Protein 1F53 (pdb70)

Secondary structure (DSSP, 8-state):
--B--TTSSSSSEEEEEE-SS-EEEEEE-SSB--B--S--EEEEE-TTS--EEEETTTEEEE--SS-EE--SSS-----B--B-

Sequence (84 aa):
IDHVPCRGGENFLKIWSHSGGQQSVDCYANRGRIDFGGWWVDKISTGNNDLIYYDANGDSVRVDRWHDITYPNRPPKVNSIEIL

Foldseek 3Di:
DAADPAPVPQEAWWFWFADDPGIDIGGGHDWAKFFDAQGTHAKIQQQYWQKFFLAVVHRRRGRHHRDMGGPPPPRGTTRMMGTD

Structure (mmCIF, N/CA/C/O backbone):
data_1F53
#
_entry.id   1F53
#
_cell.length_a   1.000
_cell.length_b   1.000
_cell.length_c   1.000
_cell.angle_alpha   90.00
_cell.angle_beta   90.00
_cell.angle_gamma   90.00
#
_symmetry.space_group_name_H-M   'P 1'
#
loop_
_atom_site.group_PDB
_atom_site.id
_atom_site.type_symbol
_atom_site.label_atom_id
_atom_site.label_alt_id
_atom_site.label_comp_id
_atom_site.label_asym_id
_atom_site.label_entity_id
_atom_site.label_seq_id
_atom_site.pdbx_PDB_ins_code
_atom_site.Cartn_x
_atom_site.Cartn_y
_atom_site.Cartn_z
_atom_site.occupancy
_atom_site.B_iso_or_equiv
_atom_site.auth_seq_id
_atom_site.auth_comp_id
_atom_site.auth_asym_id
_atom_site.auth_atom_id
_atom_site.pdbx_PDB_model_num
ATOM 1 N N . ILE A 1 1 ? 54.235 0.036 2.877 1.00 0.85 1 ILE A N 1
ATOM 2 C CA . ILE A 1 1 ? 55.004 -0.531 1.731 1.00 0.60 1 ILE A CA 1
ATOM 3 C C . ILE A 1 1 ? 54.080 -1.335 0.819 1.00 0.62 1 ILE A C 1
ATOM 4 O O . ILE A 1 1 ? 52.924 -1.556 1.119 1.00 0.95 1 ILE A O 1
ATOM 22 N N . ASP A 1 2 ? 54.592 -1.777 -0.291 1.00 0.50 2 ASP A N 1
ATOM 23 C CA . ASP A 1 2 ? 53.761 -2.578 -1.237 1.00 0.76 2 ASP A CA 1
ATOM 24 C C . ASP A 1 2 ? 54.664 -3.410 -2.153 1.00 0.74 2 ASP A C 1
ATOM 25 O O . ASP A 1 2 ? 55.857 -3.195 -2.225 1.00 0.99 2 ASP A O 1
ATOM 34 N N . HIS A 1 3 ? 54.105 -4.360 -2.852 1.00 0.67 3 HIS A N 1
ATOM 35 C CA . HIS A 1 3 ? 54.936 -5.204 -3.759 1.00 0.67 3 HIS A CA 1
ATOM 36 C C . HIS A 1 3 ? 54.801 -4.720 -5.205 1.00 0.64 3 HIS A C 1
ATOM 37 O O . HIS A 1 3 ? 53.723 -4.697 -5.764 1.00 0.69 3 HIS A O 1
ATOM 51 N N . VAL A 1 4 ? 55.889 -4.334 -5.816 1.00 0.61 4 VAL A N 1
ATOM 52 C CA . VAL A 1 4 ? 55.821 -3.853 -7.227 1.00 0.64 4 VAL A CA 1
ATOM 53 C C . VAL A 1 4 ? 57.203 -3.934 -7.879 1.00 0.64 4 VAL A C 1
ATOM 54 O O . VAL A 1 4 ? 58.179 -3.472 -7.322 1.00 0.70 4 VAL A O 1
ATOM 67 N N . PRO A 1 5 ? 57.238 -4.522 -9.043 1.00 0.78 5 PRO A N 1
ATOM 68 C CA . PRO A 1 5 ? 58.514 -4.670 -9.784 1.00 0.86 5 PRO A CA 1
ATOM 69 C C . PRO A 1 5 ? 58.956 -3.327 -10.373 1.00 0.76 5 PRO A C 1
ATOM 70 O O . PRO A 1 5 ? 59.157 -3.198 -11.564 1.00 0.84 5 PRO A O 1
ATOM 81 N N . CYS A 1 6 ? 59.115 -2.327 -9.549 1.00 0.66 6 CYS A N 1
ATOM 82 C CA . CYS A 1 6 ? 59.549 -0.997 -10.067 1.00 0.72 6 CYS A CA 1
ATOM 83 C C . CYS A 1 6 ? 58.566 -0.494 -11.127 1.00 0.86 6 CYS A C 1
ATOM 84 O O . CYS A 1 6 ? 57.811 -1.255 -11.699 1.00 1.31 6 CYS A O 1
ATOM 91 N N . ARG A 1 7 ? 58.570 0.784 -11.393 1.00 0.77 7 ARG A N 1
ATOM 92 C CA . ARG A 1 7 ? 57.636 1.335 -12.417 1.00 1.00 7 ARG A CA 1
ATOM 93 C C . ARG A 1 7 ? 58.333 1.412 -13.777 1.00 1.36 7 ARG A C 1
ATOM 94 O O . ARG A 1 7 ? 58.434 2.465 -14.376 1.00 1.96 7 ARG A O 1
ATOM 115 N N . GLY A 1 8 ? 58.817 0.304 -14.270 1.00 2.03 8 GLY A N 1
ATOM 116 C CA . GLY A 1 8 ? 59.508 0.315 -15.589 1.00 2.97 8 GLY A CA 1
ATOM 117 C C . GLY A 1 8 ? 60.946 0.803 -15.408 1.00 3.33 8 GLY A C 1
ATOM 118 O O . GLY A 1 8 ? 61.729 0.818 -16.338 1.00 4.05 8 GLY A O 1
ATOM 122 N N . GLY A 1 9 ? 61.301 1.204 -14.218 1.00 3.07 9 GLY A N 1
ATOM 123 C CA . GLY A 1 9 ? 62.689 1.692 -13.978 1.00 3.70 9 GLY A CA 1
ATOM 124 C C . GLY A 1 9 ? 62.686 3.219 -13.892 1.00 3.24 9 GLY A C 1
ATOM 125 O O . GLY A 1 9 ? 63.634 3.874 -14.278 1.00 3.61 9 GLY A O 1
ATOM 129 N N . GLU A 1 10 ? 61.627 3.793 -13.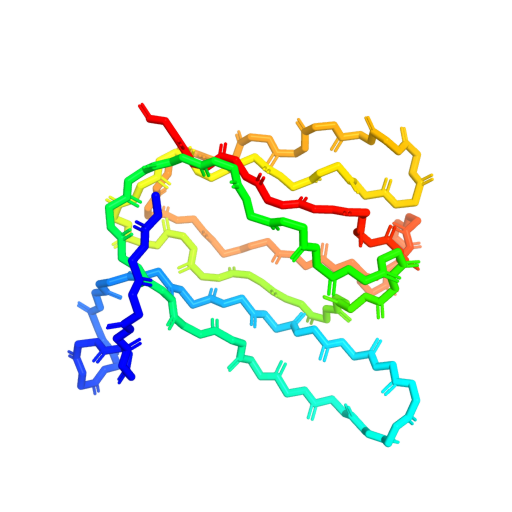388 1.00 2.72 10 GLU A N 1
ATOM 130 C CA . GLU A 1 10 ? 61.567 5.279 -13.278 1.00 2.49 10 GLU A CA 1
ATOM 131 C C . GLU A 1 10 ? 60.494 5.695 -12.268 1.00 1.76 10 GLU A C 1
ATOM 132 O O . GLU A 1 10 ? 59.757 6.637 -12.484 1.00 2.39 10 GLU A O 1
ATOM 144 N N . ASN A 1 11 ? 60.404 5.004 -11.163 1.00 1.23 11 ASN A N 1
ATOM 145 C CA . ASN A 1 11 ? 59.386 5.363 -10.139 1.00 1.36 11 ASN A CA 1
ATOM 146 C C . ASN A 1 11 ? 59.326 4.290 -9.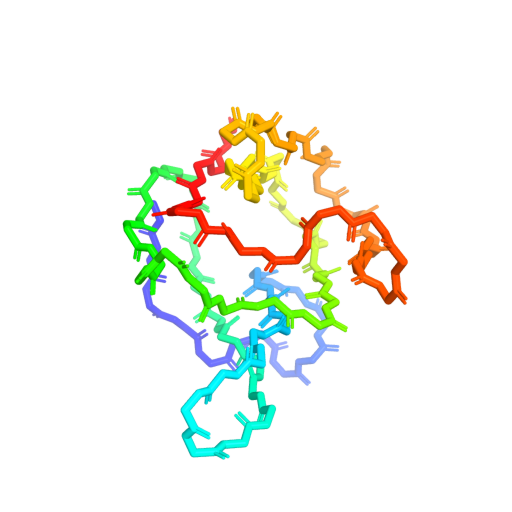048 1.00 1.05 11 ASN A C 1
ATOM 147 O O . ASN A 1 11 ? 60.292 3.602 -8.787 1.00 1.65 11 ASN A O 1
ATOM 158 N N . PHE A 1 12 ? 58.198 4.149 -8.406 1.00 0.84 12 PHE A N 1
ATOM 159 C CA . PHE A 1 12 ? 58.076 3.126 -7.327 1.00 0.52 12 PHE A CA 1
ATOM 160 C C . PHE A 1 12 ? 59.310 3.168 -6.422 1.00 0.52 12 PHE A C 1
ATOM 161 O O . PHE A 1 12 ? 60.127 4.063 -6.515 1.00 0.67 12 PHE A O 1
ATOM 178 N N . LEU A 1 13 ? 59.454 2.211 -5.545 1.00 0.43 13 LEU A N 1
ATOM 179 C CA . LEU A 1 13 ? 60.637 2.207 -4.635 1.00 0.51 13 LEU A CA 1
ATOM 180 C C . LEU A 1 13 ? 61.564 1.039 -4.980 1.00 0.44 13 LEU A C 1
ATOM 181 O O . LEU A 1 13 ? 61.134 -0.092 -5.099 1.00 0.54 13 LEU A O 1
ATOM 197 N N . LYS A 1 14 ? 62.832 1.303 -5.140 1.00 0.42 14 LYS A N 1
ATOM 198 C CA . LYS A 1 14 ? 63.785 0.209 -5.479 1.00 0.55 14 LYS A CA 1
ATOM 199 C C . LYS A 1 14 ? 64.968 0.222 -4.510 1.00 0.44 14 LYS A C 1
ATOM 200 O O . LYS A 1 14 ? 65.576 1.245 -4.275 1.00 0.50 14 LYS A O 1
ATOM 219 N N . ILE A 1 15 ? 65.301 -0.906 -3.948 1.00 0.40 15 ILE A N 1
ATOM 220 C CA . ILE A 1 15 ? 66.450 -0.949 -3.000 1.00 0.32 15 ILE A CA 1
ATOM 221 C C . ILE A 1 15 ? 67.423 -2.055 -3.388 1.00 0.31 15 ILE A C 1
ATOM 222 O O . ILE A 1 15 ? 67.025 -3.156 -3.706 1.00 0.36 15 ILE A O 1
ATOM 238 N N . TRP A 1 16 ? 68.696 -1.780 -3.342 1.00 0.29 16 TRP A N 1
ATOM 239 C CA . TRP A 1 16 ? 69.690 -2.835 -3.689 1.00 0.29 16 TRP A CA 1
ATOM 240 C C . TRP A 1 16 ? 70.138 -3.549 -2.423 1.00 0.26 16 TRP A C 1
ATOM 241 O O . TRP A 1 16 ? 70.834 -2.989 -1.596 1.00 0.24 16 TRP A O 1
ATOM 262 N N . SER A 1 17 ? 69.735 -4.775 -2.265 1.00 0.29 17 SER A N 1
ATOM 263 C CA . SER A 1 17 ? 70.121 -5.537 -1.051 1.00 0.29 17 SER A CA 1
ATOM 264 C C . SER A 1 17 ? 71.113 -6.647 -1.417 1.00 0.32 17 SER A C 1
ATOM 265 O O . SER A 1 17 ? 70.852 -7.466 -2.275 1.00 0.47 17 SER A O 1
ATOM 273 N N . HIS A 1 18 ? 72.247 -6.685 -0.771 1.00 0.34 18 HIS A N 1
ATOM 274 C CA . HIS A 1 18 ? 73.246 -7.748 -1.084 1.00 0.36 18 HIS A CA 1
ATOM 275 C C . HIS A 1 18 ? 73.469 -8.638 0.141 1.00 0.35 18 HIS A C 1
ATOM 276 O O . HIS A 1 18 ? 73.746 -8.160 1.223 1.00 0.36 18 HIS A O 1
ATOM 290 N N . SER A 1 19 ? 73.352 -9.929 -0.018 1.00 0.40 19 SER A N 1
ATOM 291 C CA . SER A 1 19 ? 73.560 -10.843 1.143 1.00 0.45 19 SER A CA 1
ATOM 292 C C . SER A 1 19 ? 73.305 -12.296 0.733 1.00 0.60 19 SER A C 1
ATOM 293 O O . SER A 1 19 ? 72.754 -12.570 -0.314 1.00 1.09 19 SER A O 1
ATOM 301 N N . GLY A 1 20 ? 73.698 -13.228 1.558 1.00 0.94 20 GLY A N 1
ATOM 302 C CA . GLY A 1 20 ? 73.477 -14.666 1.229 1.00 1.05 20 GLY A CA 1
ATOM 303 C C . GLY A 1 20 ? 73.790 -14.918 -0.247 1.00 1.00 20 GLY A C 1
ATOM 304 O O . GLY A 1 20 ? 74.906 -1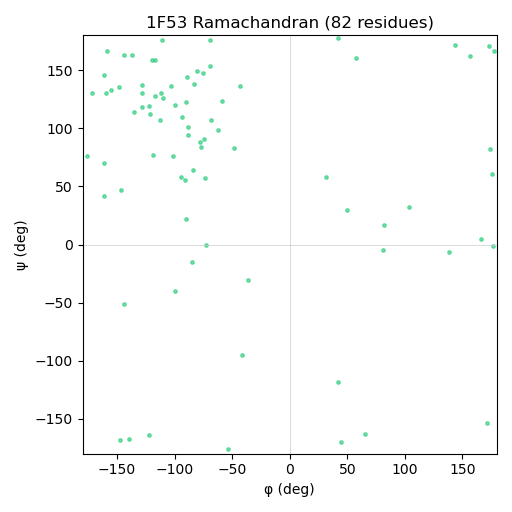4.742 -0.694 1.00 1.86 20 GLY A O 1
ATOM 308 N N . GLY A 1 21 ? 72.813 -15.337 -1.004 1.00 0.85 21 GLY A N 1
ATOM 309 C CA . GLY A 1 21 ? 73.046 -15.611 -2.451 1.00 0.74 21 GLY A CA 1
ATOM 310 C C . GLY A 1 21 ? 73.932 -14.518 -3.052 1.00 0.66 21 GLY A C 1
ATOM 311 O O . GLY A 1 21 ? 75.144 -14.581 -2.984 1.00 0.77 21 GLY A O 1
ATOM 315 N N . GLN A 1 22 ? 73.339 -13.519 -3.645 1.00 0.61 22 GLN A N 1
ATOM 316 C CA . GLN A 1 22 ? 74.151 -12.427 -4.253 1.00 0.59 22 GLN A CA 1
ATOM 317 C C . GLN A 1 22 ? 73.409 -11.093 -4.155 1.00 0.53 22 GLN A C 1
ATOM 318 O O . GLN A 1 22 ? 72.420 -10.970 -3.459 1.00 0.53 22 GLN A O 1
ATOM 332 N N . GLN A 1 23 ? 73.882 -10.093 -4.844 1.00 0.51 23 GLN A N 1
ATOM 333 C CA . GLN A 1 23 ? 73.210 -8.764 -4.791 1.00 0.47 23 GLN A CA 1
ATOM 334 C C . GLN A 1 23 ? 71.854 -8.822 -5.499 1.00 0.48 23 GLN A C 1
ATOM 335 O O . GLN A 1 23 ? 71.634 -9.628 -6.381 1.00 0.55 23 GLN A O 1
ATOM 349 N N . SER A 1 24 ? 70.944 -7.970 -5.117 1.00 0.47 24 SER A N 1
ATOM 350 C CA . SER A 1 24 ? 69.599 -7.964 -5.760 1.00 0.50 24 SER A CA 1
ATOM 351 C C . SER A 1 24 ? 68.803 -6.748 -5.280 1.00 0.46 24 SER A C 1
ATOM 352 O O . SER A 1 24 ? 68.708 -6.488 -4.097 1.00 0.44 24 SER A O 1
ATOM 360 N N . VAL A 1 25 ? 68.236 -5.994 -6.183 1.00 0.50 25 VAL A N 1
ATOM 361 C CA . VAL A 1 25 ? 67.460 -4.796 -5.753 1.00 0.47 25 VAL A CA 1
ATOM 362 C C . VAL A 1 25 ? 65.990 -5.154 -5.526 1.00 0.48 25 VAL A C 1
ATOM 363 O O . VAL A 1 25 ? 65.311 -5.634 -6.412 1.00 0.63 25 VAL A O 1
ATOM 376 N N . ASP A 1 26 ? 65.491 -4.906 -4.346 1.00 0.47 26 ASP A N 1
ATOM 377 C CA . ASP A 1 26 ? 64.061 -5.210 -4.058 1.00 0.58 26 ASP A CA 1
ATOM 378 C C . ASP A 1 26 ? 63.203 -3.995 -4.417 1.00 0.53 26 ASP A C 1
ATOM 379 O O . ASP A 1 26 ? 63.616 -2.865 -4.246 1.00 0.64 26 ASP A O 1
ATOM 388 N N . CYS A 1 27 ? 62.022 -4.210 -4.925 1.00 0.48 27 CYS A N 1
ATOM 389 C CA . CYS A 1 27 ? 61.165 -3.051 -5.301 1.00 0.52 27 CYS A CA 1
ATOM 390 C C . CYS A 1 27 ? 59.766 -3.179 -4.689 1.00 0.48 27 CYS A C 1
ATOM 391 O O . CYS A 1 27 ? 59.028 -4.099 -4.983 1.00 0.57 27 CYS A O 1
ATOM 398 N N . TYR A 1 28 ? 59.391 -2.247 -3.855 1.00 0.46 28 TYR A N 1
ATOM 399 C CA . TYR A 1 28 ? 58.033 -2.296 -3.241 1.00 0.46 28 TYR A CA 1
ATOM 400 C C . TYR A 1 28 ? 57.277 -1.015 -3.579 1.00 0.60 28 TYR A C 1
ATOM 401 O O . TYR A 1 28 ? 57.644 -0.293 -4.485 1.00 0.86 28 TYR A O 1
ATOM 419 N N . ALA A 1 29 ? 56.213 -0.731 -2.885 1.00 0.67 29 ALA A N 1
ATOM 420 C CA . ALA A 1 29 ? 55.442 0.502 -3.215 1.00 0.94 29 ALA A CA 1
ATOM 421 C C . ALA A 1 29 ? 54.867 1.175 -1.967 1.00 0.72 29 ALA A C 1
ATOM 422 O O . ALA A 1 29 ? 54.762 0.585 -0.909 1.00 0.80 29 ALA A O 1
ATOM 429 N N . ASN A 1 30 ? 54.480 2.417 -2.110 1.00 0.76 30 ASN A N 1
ATOM 430 C CA . ASN A 1 30 ? 53.882 3.176 -0.973 1.00 0.68 30 ASN A CA 1
ATOM 431 C C . ASN A 1 30 ? 54.879 3.392 0.157 1.00 0.54 30 ASN A C 1
ATOM 432 O O . ASN A 1 30 ? 56.076 3.265 -0.005 1.00 0.75 30 ASN A O 1
ATOM 443 N N . ARG A 1 31 ? 54.368 3.722 1.309 1.00 0.45 31 ARG A N 1
ATOM 444 C CA . ARG A 1 31 ? 55.242 3.959 2.483 1.00 0.51 31 ARG A CA 1
ATOM 445 C C . ARG A 1 31 ? 54.934 2.946 3.582 1.00 0.53 31 ARG A C 1
ATOM 446 O O . ARG A 1 31 ? 53.869 2.362 3.626 1.00 0.80 31 ARG A O 1
ATOM 467 N N . GLY A 1 32 ? 55.861 2.735 4.468 1.00 0.38 32 GLY A N 1
ATOM 468 C CA . GLY A 1 32 ? 55.630 1.758 5.569 1.00 0.55 32 GLY A CA 1
ATOM 469 C C . GLY A 1 32 ? 56.930 1.015 5.865 1.00 0.48 32 GLY A C 1
ATOM 470 O O . GLY A 1 32 ? 57.905 1.148 5.152 1.00 0.46 32 GLY A O 1
ATOM 474 N N . ARG A 1 33 ? 56.957 0.236 6.910 1.00 0.46 33 ARG A N 1
ATOM 475 C CA . ARG A 1 33 ? 58.205 -0.506 7.245 1.00 0.40 33 ARG A CA 1
ATOM 476 C C . ARG A 1 33 ? 58.085 -1.977 6.846 1.00 0.39 33 ARG A C 1
ATOM 477 O O . ARG A 1 33 ? 57.080 -2.619 7.079 1.00 0.43 33 ARG A O 1
ATOM 498 N N . ILE A 1 34 ? 59.113 -2.513 6.251 1.00 0.40 34 ILE A N 1
ATOM 499 C CA . ILE A 1 34 ? 59.077 -3.945 5.836 1.00 0.40 34 ILE A CA 1
ATOM 500 C C . ILE A 1 34 ? 60.390 -4.638 6.211 1.00 0.37 34 ILE A C 1
ATOM 501 O O . ILE A 1 34 ? 61.440 -4.321 5.689 1.00 0.49 34 ILE A O 1
ATOM 517 N N . ASP A 1 35 ? 60.340 -5.581 7.112 1.00 0.33 35 ASP A N 1
ATOM 518 C CA . ASP A 1 35 ? 61.587 -6.291 7.517 1.00 0.32 35 ASP A CA 1
ATOM 519 C C . ASP A 1 35 ? 62.431 -6.617 6.282 1.00 0.33 35 ASP A C 1
ATOM 520 O O . ASP A 1 35 ? 61.922 -7.051 5.268 1.00 0.42 35 ASP A O 1
ATOM 529 N N . PHE A 1 36 ? 63.718 -6.413 6.358 1.00 0.30 36 PHE A N 1
ATOM 530 C CA . PHE A 1 36 ? 64.589 -6.712 5.185 1.00 0.31 36 PHE A CA 1
ATOM 531 C C . PHE A 1 36 ? 65.279 -8.067 5.370 1.00 0.35 36 PHE A C 1
ATOM 532 O O . PHE A 1 36 ? 65.409 -8.838 4.440 1.00 0.45 36 PHE A O 1
ATOM 549 N N . GLY A 1 37 ? 65.718 -8.366 6.562 1.00 0.33 37 GLY A N 1
ATOM 550 C CA . GLY A 1 37 ? 66.394 -9.674 6.799 1.00 0.37 37 GLY A CA 1
ATOM 551 C C . GLY A 1 37 ? 67.605 -9.475 7.713 1.00 0.39 37 GLY A C 1
ATOM 552 O O . GLY A 1 37 ? 68.242 -10.424 8.127 1.00 0.58 37 GLY A O 1
ATOM 556 N N . GLY A 1 38 ? 67.932 -8.253 8.031 1.00 0.31 38 GLY A N 1
ATOM 557 C CA . GLY A 1 38 ? 69.105 -8.004 8.917 1.00 0.30 38 GLY A CA 1
ATOM 558 C C . GLY A 1 38 ? 70.390 -8.060 8.091 1.00 0.28 38 GLY A C 1
ATOM 559 O O . GLY A 1 38 ? 71.475 -8.188 8.621 1.00 0.30 38 GLY A O 1
ATOM 563 N N . TRP A 1 39 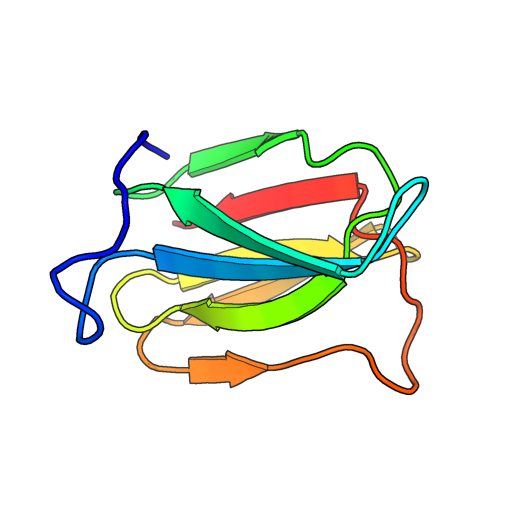? 70.274 -7.967 6.794 1.00 0.26 39 TRP A N 1
ATOM 564 C CA . TRP A 1 39 ? 71.486 -8.015 5.924 1.00 0.26 39 TRP A CA 1
ATOM 565 C C . TRP A 1 39 ? 71.067 -8.047 4.454 1.00 0.25 39 TRP A C 1
ATOM 566 O O . TRP A 1 39 ? 71.007 -9.094 3.840 1.00 0.29 39 TRP A O 1
ATOM 587 N N . TRP A 1 40 ? 70.766 -6.912 3.884 1.00 0.22 40 TRP A N 1
ATOM 588 C CA . TRP A 1 40 ? 70.342 -6.897 2.456 1.00 0.23 40 TRP A CA 1
ATOM 589 C C . TRP A 1 40 ? 70.480 -5.491 1.858 1.00 0.21 40 TRP A C 1
ATOM 590 O O . TRP A 1 40 ? 69.500 -4.834 1.569 1.00 0.24 40 TRP A O 1
ATOM 611 N N . VAL A 1 41 ? 71.685 -5.025 1.662 1.00 0.20 41 VAL A N 1
ATOM 612 C CA . VAL A 1 41 ? 71.869 -3.666 1.072 1.00 0.21 41 VAL A CA 1
ATOM 613 C C . VAL A 1 41 ? 72.979 -3.662 0.017 1.00 0.24 41 VAL A C 1
ATOM 614 O O . VAL A 1 41 ? 73.804 -4.551 -0.057 1.00 0.48 41 VAL A O 1
ATOM 627 N N . ASP A 1 42 ? 72.986 -2.643 -0.790 1.00 0.25 42 ASP A N 1
ATOM 628 C CA . ASP A 1 42 ? 74.012 -2.500 -1.863 1.00 0.24 42 ASP A CA 1
ATOM 629 C C . ASP A 1 42 ? 73.691 -1.244 -2.683 1.00 0.25 42 ASP A C 1
ATOM 630 O O . ASP A 1 42 ? 74.396 -0.886 -3.604 1.00 0.28 42 ASP A O 1
ATOM 639 N N . LYS A 1 43 ? 72.623 -0.579 -2.320 1.00 0.24 43 LYS A N 1
ATOM 640 C CA . LYS A 1 43 ? 72.190 0.678 -3.008 1.00 0.25 43 LYS A CA 1
ATOM 641 C C . LYS A 1 43 ? 70.692 0.865 -2.781 1.00 0.25 43 LYS A C 1
ATOM 642 O O . LYS A 1 43 ? 69.996 -0.061 -2.422 1.00 0.25 43 LYS A O 1
ATOM 661 N N . ILE A 1 44 ? 70.184 2.046 -2.978 1.00 0.27 44 ILE A N 1
ATOM 662 C CA . ILE A 1 44 ? 68.728 2.258 -2.761 1.00 0.27 44 ILE A CA 1
ATOM 663 C C . ILE A 1 44 ? 68.194 3.336 -3.706 1.00 0.27 44 ILE A C 1
ATOM 664 O O . ILE A 1 44 ? 68.794 4.377 -3.874 1.00 0.29 44 ILE A O 1
ATOM 680 N N . SER A 1 45 ? 67.062 3.096 -4.314 1.00 0.28 45 SER A N 1
ATOM 681 C CA . SER A 1 45 ? 66.482 4.111 -5.240 1.00 0.30 45 SER A CA 1
ATOM 682 C C . SER A 1 45 ? 65.111 4.560 -4.728 1.00 0.29 45 SER A C 1
ATOM 683 O O . SER A 1 45 ? 64.083 4.163 -5.239 1.00 0.30 45 SER A O 1
ATOM 691 N N . THR A 1 46 ? 65.096 5.393 -3.726 1.00 0.29 46 THR A N 1
ATOM 692 C CA . THR A 1 46 ? 63.806 5.887 -3.173 1.00 0.29 46 THR A CA 1
ATOM 693 C C . THR A 1 46 ? 63.323 7.067 -4.008 1.00 0.33 46 THR A C 1
ATOM 694 O O . THR A 1 46 ? 63.244 8.178 -3.537 1.00 0.36 46 THR A O 1
ATOM 705 N N . GLY A 1 47 ? 63.025 6.837 -5.253 1.00 0.38 47 GLY A N 1
ATOM 706 C CA . GLY A 1 47 ? 62.568 7.955 -6.126 1.00 0.50 47 GLY A CA 1
ATOM 707 C C . GLY A 1 47 ? 61.046 8.075 -6.096 1.00 0.42 47 GLY A C 1
ATOM 708 O O . GLY A 1 47 ? 60.398 8.047 -7.122 1.00 0.93 47 GLY A O 1
ATOM 712 N N . ASN A 1 48 ? 60.470 8.227 -4.933 1.00 0.44 48 ASN A N 1
ATOM 713 C CA . ASN A 1 48 ? 58.987 8.367 -4.855 1.00 0.52 48 ASN A CA 1
ATOM 714 C C . ASN A 1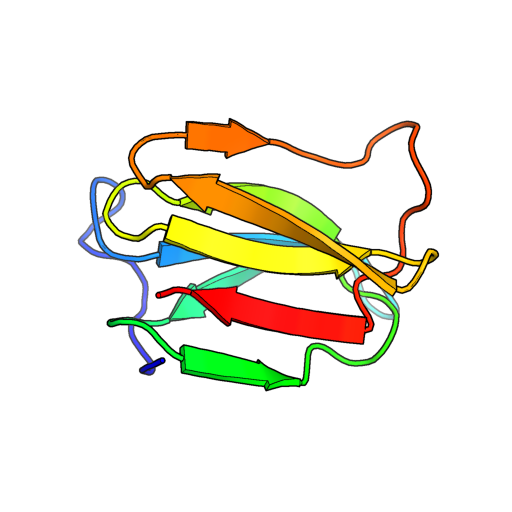 48 ? 58.484 8.187 -3.408 1.00 0.42 48 ASN A C 1
ATOM 715 O O . ASN A 1 48 ? 57.295 8.174 -3.160 1.00 0.50 48 ASN A O 1
ATOM 726 N N . ASN A 1 49 ? 59.369 8.041 -2.452 1.00 0.38 49 ASN A N 1
ATOM 727 C CA . ASN A 1 49 ? 58.914 7.852 -1.036 1.00 0.32 49 ASN A CA 1
ATOM 728 C C . ASN A 1 49 ? 60.039 8.151 -0.047 1.00 0.33 49 ASN A C 1
ATOM 729 O O . ASN A 1 49 ? 61.193 7.863 -0.297 1.00 0.36 49 ASN A O 1
ATOM 740 N N . ASP A 1 50 ? 59.705 8.689 1.098 1.00 0.31 50 ASP A N 1
ATOM 741 C CA . ASP A 1 50 ? 60.751 8.956 2.116 1.00 0.33 50 ASP A CA 1
ATOM 742 C C . ASP A 1 50 ? 61.069 7.621 2.775 1.00 0.29 50 ASP A C 1
ATOM 743 O O . ASP A 1 50 ? 60.440 7.223 3.735 1.00 0.30 50 ASP A O 1
ATOM 752 N N . LEU A 1 51 ? 61.992 6.895 2.221 1.00 0.27 51 LEU A N 1
ATOM 753 C CA . LEU A 1 51 ? 62.297 5.544 2.767 1.00 0.26 51 LEU A CA 1
ATOM 754 C C . LEU A 1 51 ? 63.255 5.580 3.946 1.00 0.25 51 LEU A C 1
ATOM 755 O O . LEU A 1 51 ? 64.268 6.248 3.928 1.00 0.30 51 LEU A O 1
ATOM 771 N N . ILE A 1 52 ? 62.971 4.790 4.941 1.00 0.25 52 ILE A N 1
ATOM 772 C CA . ILE A 1 52 ? 63.890 4.691 6.095 1.00 0.26 52 ILE A CA 1
ATOM 773 C C . ILE A 1 52 ? 64.317 3.244 6.248 1.00 0.27 52 ILE A C 1
ATOM 774 O O . ILE A 1 52 ? 63.507 2.369 6.482 1.00 0.30 52 ILE A O 1
ATOM 790 N N . TYR A 1 53 ? 65.572 2.981 6.140 1.00 0.27 53 TYR A N 1
ATOM 791 C CA . TYR A 1 53 ? 66.024 1.568 6.308 1.00 0.30 53 TYR A CA 1
ATOM 792 C C . TYR A 1 53 ? 67.029 1.469 7.451 1.00 0.24 53 TYR A C 1
ATOM 793 O O . TYR A 1 53 ? 68.132 1.972 7.372 1.00 0.26 53 TYR A O 1
ATOM 811 N N . TYR A 1 54 ? 66.650 0.820 8.516 1.00 0.19 54 TYR A N 1
ATOM 812 C CA . TYR A 1 54 ? 67.576 0.683 9.671 1.00 0.18 54 TYR A CA 1
ATOM 813 C C . TYR A 1 54 ? 68.814 -0.104 9.241 1.00 0.18 54 TYR A C 1
ATOM 814 O O . TYR A 1 54 ? 68.798 -1.317 9.176 1.00 0.20 54 TYR A O 1
ATOM 832 N N . ASP A 1 55 ? 69.883 0.574 8.932 1.00 0.21 55 ASP A N 1
ATOM 833 C CA . ASP A 1 55 ? 71.115 -0.147 8.490 1.00 0.24 55 ASP A CA 1
ATOM 834 C C . ASP A 1 55 ? 71.730 -0.931 9.654 1.00 0.27 55 ASP A C 1
ATOM 835 O O . ASP A 1 55 ? 71.259 -0.869 10.770 1.00 0.30 55 ASP A O 1
ATOM 844 N N . ALA A 1 56 ? 72.775 -1.676 9.396 1.00 0.32 56 ALA A N 1
ATOM 845 C CA . ALA A 1 56 ? 73.424 -2.473 10.486 1.00 0.36 56 ALA A CA 1
ATOM 846 C C . ALA A 1 56 ? 73.386 -1.713 11.817 1.00 0.40 56 ALA A C 1
ATOM 847 O O . ALA A 1 56 ? 73.326 -2.302 12.878 1.00 0.47 56 ALA A O 1
ATOM 854 N N . ASN A 1 57 ? 73.419 -0.413 11.766 1.00 0.40 57 ASN A N 1
ATOM 855 C CA . ASN A 1 57 ? 73.383 0.390 13.022 1.00 0.46 57 ASN A CA 1
ATOM 856 C C . ASN A 1 57 ? 71.945 0.696 13.389 1.00 0.40 57 ASN A C 1
ATOM 857 O O . ASN A 1 57 ? 71.668 1.667 14.064 1.00 0.46 57 ASN A O 1
ATOM 868 N N . GLY A 1 58 ? 71.013 -0.072 12.905 1.00 0.33 58 GLY A N 1
ATOM 869 C CA . GLY A 1 58 ? 69.602 0.273 13.198 1.00 0.34 58 GLY A CA 1
ATOM 870 C C . GLY A 1 58 ? 69.491 1.751 12.853 1.00 0.32 58 GLY A C 1
ATOM 871 O O . GLY A 1 58 ? 68.731 2.502 13.431 1.00 0.39 58 GLY A O 1
ATOM 875 N N . ASP A 1 59 ? 70.302 2.158 11.909 1.00 0.29 59 ASP A N 1
ATOM 876 C CA . ASP A 1 59 ? 70.345 3.567 11.481 1.00 0.35 59 ASP A CA 1
ATOM 877 C C . ASP A 1 59 ? 69.156 3.859 10.583 1.00 0.28 59 ASP A C 1
ATOM 878 O O . ASP A 1 59 ? 69.256 3.794 9.375 1.00 0.25 59 ASP A O 1
ATOM 887 N N . SER A 1 60 ? 68.032 4.164 11.157 1.00 0.28 60 SER A N 1
ATOM 888 C CA . SER A 1 60 ? 66.840 4.453 10.326 1.00 0.24 60 SER A CA 1
ATOM 889 C C . SER A 1 60 ? 67.221 5.434 9.221 1.00 0.24 60 SER A C 1
ATOM 890 O O . SER A 1 60 ? 67.033 6.628 9.337 1.00 0.23 60 SER A O 1
ATOM 898 N N . VAL A 1 61 ? 67.763 4.929 8.153 1.00 0.26 61 VAL A N 1
ATOM 899 C CA . VAL A 1 61 ? 68.170 5.820 7.030 1.00 0.26 61 VAL A CA 1
ATOM 900 C C . VAL A 1 61 ? 66.937 6.280 6.290 1.00 0.24 61 VAL A C 1
ATOM 901 O O . VAL A 1 61 ? 66.461 5.635 5.377 1.00 0.24 61 VAL A O 1
ATOM 914 N N . ARG A 1 62 ? 66.406 7.381 6.700 1.00 0.25 62 ARG A N 1
ATOM 915 C CA . ARG A 1 62 ? 65.179 7.890 6.063 1.00 0.26 62 ARG A CA 1
ATOM 916 C C . ARG A 1 62 ? 65.492 8.787 4.869 1.00 0.30 62 ARG A C 1
ATOM 917 O O . ARG A 1 62 ? 65.673 9.980 5.008 1.00 0.36 62 ARG A O 1
ATOM 938 N N . VAL A 1 63 ? 65.505 8.236 3.693 1.00 0.32 63 VAL A N 1
ATOM 939 C CA . VAL A 1 63 ? 65.743 9.077 2.497 1.00 0.40 63 VAL A CA 1
ATOM 940 C C . VAL A 1 63 ? 64.416 9.737 2.156 1.00 0.41 63 VAL A C 1
ATOM 941 O O . VAL A 1 63 ? 63.367 9.177 2.413 1.00 0.57 63 VAL A O 1
ATOM 954 N N . ASP A 1 64 ? 64.424 10.908 1.599 1.00 0.39 64 ASP A N 1
ATOM 955 C CA . ASP A 1 64 ? 63.134 11.552 1.288 1.00 0.41 64 ASP A CA 1
ATOM 956 C C . ASP A 1 64 ? 62.826 11.397 -0.187 1.00 0.47 64 ASP A C 1
ATOM 957 O O . ASP A 1 64 ? 62.957 12.316 -0.964 1.00 0.72 64 ASP A O 1
ATOM 966 N N . ARG A 1 65 ? 62.416 10.227 -0.557 1.00 0.33 65 ARG A N 1
ATOM 967 C CA . ARG A 1 65 ? 62.068 9.941 -1.974 1.00 0.37 65 ARG A CA 1
ATOM 968 C C . ARG A 1 65 ? 63.082 10.568 -2.940 1.00 0.35 65 ARG A C 1
ATOM 969 O O . ARG A 1 65 ? 64.019 11.227 -2.538 1.00 0.39 65 ARG A O 1
ATOM 990 N N . TRP A 1 66 ? 62.900 10.342 -4.215 1.00 0.37 66 TRP A N 1
ATOM 991 C CA . TRP A 1 66 ? 63.844 10.893 -5.232 1.00 0.37 66 TRP A CA 1
ATOM 992 C C . TRP A 1 66 ? 65.263 10.981 -4.664 1.00 0.35 66 TRP A C 1
ATOM 993 O O . TRP A 1 66 ? 65.863 12.037 -4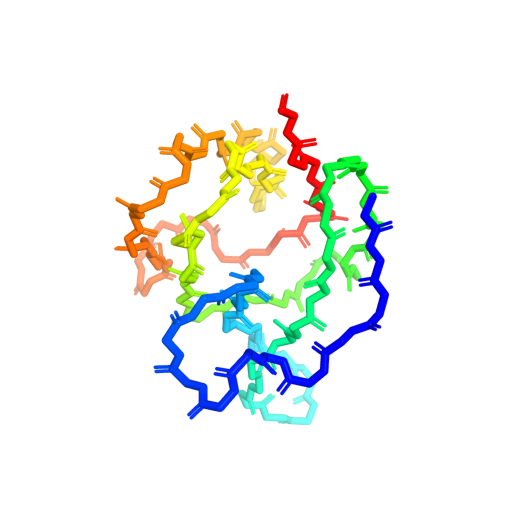.616 1.00 0.37 66 TRP A O 1
ATOM 1014 N N . HIS A 1 67 ? 65.804 9.868 -4.237 1.00 0.34 67 HIS A N 1
ATOM 1015 C CA . HIS A 1 67 ? 67.188 9.873 -3.675 1.00 0.34 67 HIS A CA 1
ATOM 1016 C C . HIS A 1 67 ? 67.826 8.484 -3.819 1.00 0.35 67 HIS A C 1
ATOM 1017 O O . HIS A 1 67 ? 67.222 7.478 -3.503 1.00 0.37 67 HIS A O 1
ATOM 1031 N N . ASP A 1 68 ? 69.043 8.424 -4.292 1.00 0.38 68 ASP A N 1
ATOM 1032 C CA . ASP A 1 68 ? 69.723 7.103 -4.455 1.00 0.40 68 ASP A CA 1
ATOM 1033 C C . ASP A 1 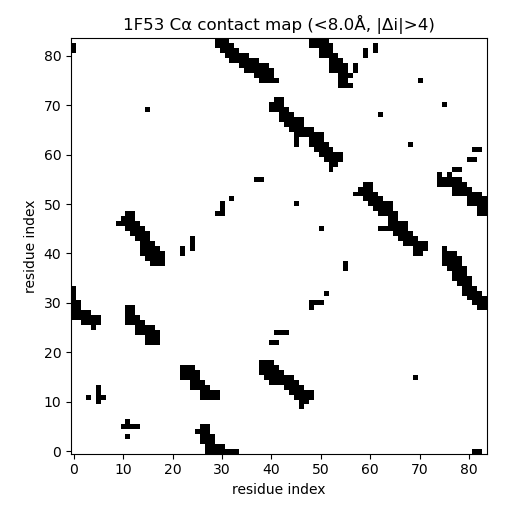68 ? 70.901 6.989 -3.482 1.00 0.42 68 ASP A C 1
ATOM 1034 O O . ASP A 1 68 ? 71.929 7.614 -3.660 1.00 0.56 68 ASP A O 1
ATOM 1043 N N . ILE A 1 69 ? 70.761 6.197 -2.453 1.00 0.32 69 ILE A N 1
ATOM 1044 C CA . ILE A 1 69 ? 71.868 6.043 -1.469 1.00 0.34 69 ILE A CA 1
ATOM 1045 C C . ILE A 1 69 ? 72.314 4.577 -1.411 1.00 0.34 69 ILE A C 1
ATOM 1046 O O . ILE A 1 69 ? 71.578 3.683 -1.778 1.00 0.40 69 ILE A O 1
ATOM 1062 N N . THR A 1 70 ? 73.510 4.319 -0.953 1.00 0.33 70 THR A N 1
ATOM 1063 C CA . THR A 1 70 ? 73.982 2.907 -0.879 1.00 0.32 70 THR A CA 1
ATOM 1064 C C . THR A 1 70 ? 74.764 2.659 0.412 1.00 0.33 70 THR A C 1
ATOM 1065 O O . THR A 1 70 ? 74.735 3.451 1.333 1.00 0.41 70 THR A O 1
ATOM 1076 N N . TYR A 1 71 ? 75.452 1.551 0.487 1.00 0.30 71 TYR A N 1
ATOM 1077 C CA . TYR A 1 71 ? 76.226 1.230 1.718 1.00 0.32 71 TYR A CA 1
ATOM 1078 C C . TYR A 1 71 ? 77.504 0.462 1.370 1.00 0.30 71 TYR A C 1
ATOM 1079 O O . TYR A 1 71 ? 77.815 -0.534 1.991 1.00 0.34 71 TYR A O 1
ATOM 1097 N N . PRO A 1 72 ? 78.203 0.953 0.387 1.00 0.31 72 PRO A N 1
ATOM 1098 C CA . PRO A 1 72 ? 79.463 0.302 -0.045 1.00 0.35 72 PRO A CA 1
ATOM 1099 C C . PRO A 1 72 ? 80.568 0.552 0.987 1.00 0.43 72 PRO A C 1
ATOM 1100 O O . PRO A 1 72 ? 81.684 0.094 0.841 1.00 0.55 72 PRO A O 1
ATOM 1111 N N . ASN A 1 73 ? 80.262 1.273 2.033 1.00 0.45 73 ASN A N 1
ATOM 1112 C CA . ASN A 1 73 ? 81.287 1.551 3.080 1.00 0.54 73 ASN A CA 1
ATOM 1113 C C . ASN A 1 73 ? 80.628 1.575 4.461 1.00 0.59 73 ASN A C 1
ATOM 1114 O O . ASN A 1 73 ? 81.068 0.918 5.385 1.00 0.98 73 ASN A O 1
ATOM 1125 N N . ARG A 1 74 ? 79.573 2.324 4.602 1.00 0.53 74 ARG A N 1
ATOM 1126 C CA . ARG A 1 74 ? 78.868 2.396 5.916 1.00 0.57 74 ARG A CA 1
ATOM 1127 C C . ARG A 1 74 ? 78.509 0.984 6.394 1.00 0.53 74 ARG A C 1
ATOM 1128 O O . ARG A 1 74 ? 78.858 0.013 5.755 1.00 0.49 74 ARG A O 1
ATOM 1149 N N . PRO A 1 75 ? 77.817 0.915 7.504 1.00 0.59 75 P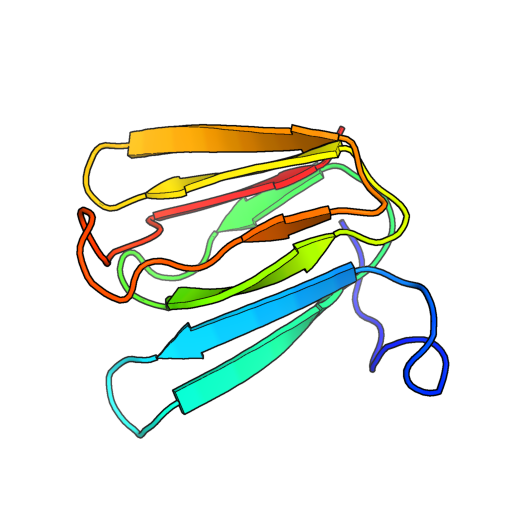RO A N 1
ATOM 1150 C CA . PRO A 1 75 ? 77.406 -0.400 8.065 1.00 0.60 75 PRO A CA 1
ATOM 1151 C C . PRO A 1 75 ? 76.365 -1.060 7.158 1.00 0.50 75 PRO A C 1
ATOM 1152 O O . PRO A 1 75 ? 75.230 -0.631 7.099 1.00 0.49 75 PRO A O 1
ATOM 1163 N N . PRO A 1 76 ? 76.799 -2.078 6.464 1.00 0.48 76 PRO A N 1
ATOM 1164 C CA . PRO A 1 76 ? 75.914 -2.802 5.531 1.00 0.42 76 PRO A CA 1
ATOM 1165 C C . PRO A 1 76 ? 75.154 -3.928 6.237 1.00 0.58 76 PRO A C 1
ATOM 1166 O O . PRO A 1 76 ? 75.680 -4.999 6.464 1.00 1.40 76 PRO A O 1
ATOM 1177 N N . LYS A 1 77 ? 73.915 -3.696 6.562 1.00 0.38 77 LYS A N 1
ATOM 1178 C CA . LYS A 1 77 ? 73.097 -4.746 7.233 1.00 0.31 77 LYS A CA 1
ATOM 1179 C C . LYS A 1 77 ? 71.728 -4.172 7.586 1.00 0.27 77 LYS A C 1
ATOM 1180 O O . LYS A 1 77 ? 71.342 -4.111 8.736 1.00 0.35 77 LYS A O 1
ATOM 1199 N N . VAL A 1 78 ? 70.999 -3.741 6.599 1.00 0.23 78 VAL A N 1
ATOM 1200 C CA . VAL A 1 78 ? 69.657 -3.155 6.860 1.00 0.20 78 VAL A CA 1
ATOM 1201 C C . VAL A 1 78 ? 68.764 -4.167 7.574 1.00 0.20 78 VAL A C 1
ATOM 1202 O O . VAL A 1 78 ? 68.536 -5.259 7.092 1.00 0.23 78 VAL A O 1
ATOM 1215 N N . ASN A 1 79 ? 68.253 -3.810 8.717 1.00 0.21 79 ASN A N 1
ATOM 1216 C CA . ASN A 1 79 ? 67.369 -4.750 9.459 1.00 0.22 79 ASN A CA 1
ATOM 1217 C C . ASN A 1 79 ? 65.934 -4.630 8.946 1.00 0.21 79 ASN A C 1
ATOM 1218 O O . ASN A 1 79 ? 65.102 -5.479 9.197 1.00 0.24 79 ASN A O 1
ATOM 1229 N N . SER A 1 80 ? 65.635 -3.584 8.223 1.00 0.21 80 SER A N 1
ATOM 1230 C CA . SER A 1 80 ? 64.248 -3.423 7.696 1.00 0.24 80 SER A CA 1
ATOM 1231 C C . SER A 1 80 ? 64.075 -2.055 7.028 1.00 0.24 80 SER A C 1
ATOM 1232 O O . SER A 1 80 ? 64.922 -1.190 7.129 1.00 0.27 80 SER A O 1
ATOM 1240 N N . ILE A 1 81 ? 62.973 -1.855 6.357 1.00 0.25 81 ILE A N 1
ATOM 1241 C CA . ILE A 1 81 ? 62.722 -0.549 5.691 1.00 0.26 81 ILE A CA 1
ATOM 1242 C C . ILE A 1 81 ? 61.595 0.165 6.400 1.00 0.24 81 ILE A C 1
ATOM 1243 O O . ILE A 1 81 ? 60.976 -0.355 7.306 1.00 0.24 81 ILE A O 1
ATOM 1259 N N . GLU A 1 82 ? 61.316 1.346 5.975 1.00 0.26 82 GLU A N 1
ATOM 1260 C CA . GLU A 1 82 ? 60.214 2.104 6.591 1.00 0.26 82 GLU A CA 1
ATOM 1261 C C . GLU A 1 82 ? 60.011 3.420 5.854 1.00 0.25 82 GLU A C 1
ATOM 1262 O O . GLU A 1 82 ? 60.380 4.471 6.329 1.00 0.28 82 GLU A O 1
ATOM 1274 N N . ILE A 1 83 ? 59.414 3.365 4.702 1.00 0.25 83 ILE A N 1
ATOM 1275 C CA . ILE A 1 83 ? 59.162 4.611 3.933 1.00 0.24 83 ILE A CA 1
ATOM 1276 C C . ILE A 1 83 ? 58.007 5.354 4.583 1.00 0.25 83 ILE A C 1
ATOM 1277 O O . ILE A 1 83 ? 57.092 4.749 5.107 1.00 0.29 83 ILE A O 1
ATOM 1293 N N . LEU A 1 84 ? 58.009 6.648 4.537 1.00 0.26 84 LEU A N 1
ATOM 1294 C CA . LEU A 1 84 ? 56.875 7.373 5.136 1.00 0.31 84 LEU A CA 1
ATOM 1295 C C . LEU A 1 84 ? 56.518 8.602 4.295 1.00 0.48 84 LEU A C 1
ATOM 1296 O O . LEU A 1 84 ? 55.688 9.378 4.738 1.00 1.30 84 LEU A O 1
#

CATH classification: 2.60.20.30

Solvent-accessible surface area: 4971 Å² total; per-residue (Å²): 43,65,175,26,126,25,146,86,50,153,63,58,0,42,0,50,5,79,9,77,78,128,111,66,55,74,18,4,1,72,164,24,185,52,117,22,54,20,110,70,5,46,83,0,33,0,17,42,20,36,0,20,0,70,1,38,93,39,72,48,31,142,13,53,108,158,94,115,57,33,8,118,144,152,36,58,88,0,51,22,0,37,2,86

Radius of gyration: 11.05 Å; Cα contacts (8 Å, |Δi|>4): 252; chains: 1; bounding box: 28×27×29 Å

Nearest PDB structures (foldseek):
  1f53-assembly1_A  TM=1.012E+00  e=4.854E-18  Streptomyces sp.
  5mlc-assembly1_T  TM=1.988E-01  e=9.238E+00  Spinacia oleracea

B-factor: mean 0.98, std 0.88, range [0.18, 6.19]